Protein AF-A0A2S9GJT9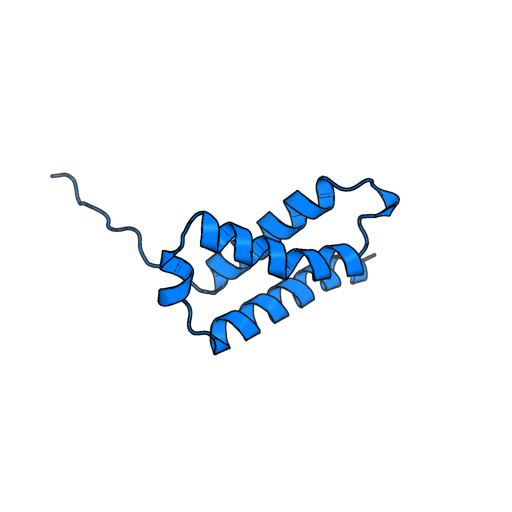-F1 (afdb_monomer_lite)

Radius of gyration: 14.78 Å; chains: 1; bounding box: 30×33×49 Å

pLDDT: mean 88.04, std 14.06, range [46.19, 98.0]

Secondary structure (DSSP, 8-state):
-----PPPPPPHHHHHHHHHHHHHHHHHHS-GGG--HHHHHHTHHHHHHHHHHH-TTHHHHS-HHHHHHHHHHHHHHHHHHGGG-

Structure (mmCIF, N/CA/C/O backbone):
data_AF-A0A2S9GJT9-F1
#
_entry.id   AF-A0A2S9GJT9-F1
#
loop_
_atom_site.group_PDB
_atom_site.id
_atom_site.type_symbol
_atom_site.label_atom_id
_atom_site.label_alt_id
_atom_site.label_comp_id
_atom_site.label_asym_id
_atom_site.label_entity_id
_atom_site.label_seq_id
_atom_site.pdbx_PDB_ins_code
_atom_site.Cartn_x
_atom_site.Cartn_y
_atom_site.Cartn_z
_atom_site.occupancy
_atom_site.B_iso_or_equiv
_atom_site.auth_seq_id
_atom_site.auth_comp_id
_atom_site.auth_asym_id
_atom_site.auth_atom_id
_atom_site.pdbx_PDB_model_num
ATOM 1 N N . ARG A 1 1 ? 6.887 25.977 -30.056 1.00 46.22 1 ARG A N 1
ATOM 2 C CA . ARG A 1 1 ? 7.785 24.813 -29.865 1.00 46.22 1 ARG A CA 1
ATOM 3 C C . ARG A 1 1 ? 7.295 24.076 -28.625 1.00 46.22 1 ARG A C 1
ATOM 5 O O . ARG A 1 1 ? 7.638 24.488 -27.526 1.00 46.22 1 ARG A O 1
ATOM 12 N N . ALA A 1 2 ? 6.389 23.112 -28.792 1.00 51.28 2 ALA A N 1
ATOM 13 C CA . ALA A 1 2 ? 5.931 22.274 -27.689 1.00 51.28 2 ALA A CA 1
ATOM 14 C C . ALA A 1 2 ? 7.022 21.229 -27.441 1.00 51.28 2 ALA A C 1
ATOM 16 O O . ALA A 1 2 ? 7.447 20.559 -28.378 1.00 51.28 2 ALA A O 1
ATOM 17 N N . ILE A 1 3 ? 7.560 21.191 -26.227 1.00 52.59 3 ILE A N 1
ATOM 18 C CA . ILE A 1 3 ? 8.443 20.109 -25.806 1.00 52.59 3 ILE A CA 1
ATOM 19 C C . ILE A 1 3 ? 7.506 18.972 -25.419 1.00 52.59 3 ILE A C 1
ATOM 21 O O . ILE A 1 3 ? 6.787 19.107 -24.429 1.00 52.59 3 ILE A O 1
ATOM 25 N N . ASP A 1 4 ? 7.496 17.901 -26.212 1.00 55.44 4 ASP A N 1
ATOM 26 C CA . ASP A 1 4 ? 7.020 16.592 -25.772 1.00 55.44 4 ASP A CA 1
ATOM 27 C C . ASP A 1 4 ? 7.818 16.223 -24.521 1.00 55.44 4 ASP A C 1
ATOM 29 O O . ASP A 1 4 ? 8.980 15.819 -24.594 1.00 55.44 4 ASP A O 1
ATOM 33 N N . ARG A 1 5 ? 7.229 16.448 -23.346 1.00 54.12 5 ARG A N 1
ATOM 34 C CA . ARG A 1 5 ? 7.731 15.839 -22.121 1.00 54.12 5 ARG A CA 1
ATOM 35 C C . ARG A 1 5 ? 7.181 14.426 -22.121 1.00 54.12 5 ARG A C 1
ATOM 37 O O . ARG A 1 5 ? 6.025 14.220 -21.758 1.00 54.12 5 ARG A O 1
ATOM 44 N N . LEU A 1 6 ? 7.999 13.475 -22.561 1.00 53.22 6 LEU A N 1
ATOM 45 C CA . LEU A 1 6 ? 7.790 12.087 -22.174 1.00 53.22 6 LEU A CA 1
ATOM 46 C C . LEU A 1 6 ? 7.703 12.065 -20.636 1.00 53.22 6 LEU A C 1
ATOM 48 O O . LEU A 1 6 ? 8.532 12.720 -19.994 1.00 53.22 6 LEU A O 1
ATOM 52 N N . PRO A 1 7 ? 6.687 11.421 -20.039 1.00 58.38 7 PRO A N 1
ATOM 53 C CA . PRO A 1 7 ? 6.617 11.307 -18.590 1.00 58.38 7 PRO A CA 1
ATOM 54 C C . PRO A 1 7 ? 7.891 10.616 -18.091 1.00 58.38 7 PRO A C 1
ATOM 56 O O . PRO A 1 7 ? 8.275 9.570 -18.608 1.00 58.38 7 PRO A O 1
ATOM 59 N N . GLU A 1 8 ? 8.575 11.231 -17.125 1.00 58.88 8 GLU A N 1
ATOM 60 C CA . GLU A 1 8 ? 9.695 10.583 -16.442 1.00 58.88 8 GLU A CA 1
ATOM 61 C C . GLU A 1 8 ? 9.183 9.319 -15.731 1.00 58.88 8 GLU A C 1
ATOM 63 O O . GLU A 1 8 ? 8.082 9.352 -15.162 1.00 58.88 8 GLU A O 1
ATOM 68 N N . PRO A 1 9 ? 9.949 8.209 -15.758 1.00 64.88 9 PRO A N 1
ATOM 69 C CA . PRO A 1 9 ? 9.573 6.997 -15.045 1.00 64.88 9 PRO A CA 1
ATOM 70 C C . PRO A 1 9 ? 9.354 7.330 -13.569 1.00 64.88 9 PRO A C 1
ATOM 72 O O . PRO A 1 9 ? 10.128 8.066 -12.949 1.00 64.88 9 PRO A O 1
ATOM 75 N N . SER A 1 10 ? 8.255 6.820 -13.011 1.00 70.75 10 SER A N 1
ATOM 76 C CA . SER A 1 10 ? 7.900 7.097 -11.620 1.00 70.75 10 SER A CA 1
ATOM 77 C C . SER A 1 10 ? 8.982 6.535 -10.706 1.00 70.75 10 SER A C 1
ATOM 79 O O . SER A 1 10 ? 9.310 5.354 -10.777 1.00 70.75 10 SER A O 1
ATOM 81 N N . SER A 1 11 ? 9.530 7.362 -9.816 1.00 85.19 11 SER A N 1
ATOM 82 C CA . SER A 1 11 ? 10.495 6.873 -8.828 1.00 85.19 11 SER A CA 1
ATOM 83 C C . SER A 1 11 ? 9.849 5.833 -7.905 1.00 85.19 11 SER A C 1
ATOM 85 O O . SER A 1 11 ? 8.660 5.919 -7.589 1.00 85.19 11 SER A O 1
ATOM 87 N N . THR A 1 12 ? 10.638 4.897 -7.372 1.00 88.06 12 THR A N 1
ATOM 88 C CA . THR A 1 12 ? 10.172 3.887 -6.402 1.00 88.06 12 THR A CA 1
ATOM 89 C C . THR A 1 12 ? 9.416 4.507 -5.225 1.00 88.06 12 THR A C 1
ATOM 91 O O . THR A 1 12 ? 8.420 3.962 -4.755 1.00 88.06 12 THR A O 1
ATOM 94 N N . ALA A 1 13 ? 9.856 5.680 -4.757 1.00 89.31 13 ALA A N 1
ATOM 95 C CA . ALA A 1 13 ? 9.194 6.406 -3.679 1.00 89.31 13 ALA A CA 1
ATOM 96 C C . ALA A 1 13 ? 7.792 6.901 -4.072 1.00 89.31 13 ALA A C 1
ATOM 98 O O . ALA A 1 13 ? 6.873 6.814 -3.257 1.00 89.31 13 ALA A O 1
ATOM 99 N N . GLN A 1 14 ? 7.617 7.385 -5.307 1.00 92.00 14 GLN A N 1
ATOM 100 C CA . GLN A 1 14 ? 6.306 7.774 -5.835 1.00 92.00 14 GLN A CA 1
ATOM 101 C C . GLN A 1 14 ? 5.394 6.559 -5.985 1.00 92.00 14 GLN A C 1
ATOM 103 O O . GLN A 1 14 ? 4.266 6.602 -5.503 1.00 92.00 14 GLN A O 1
ATOM 108 N N . VAL A 1 15 ? 5.894 5.462 -6.566 1.00 94.44 15 VAL A N 1
ATOM 109 C CA . VAL A 1 15 ? 5.119 4.219 -6.716 1.00 94.44 15 VAL A CA 1
ATOM 110 C C . VAL A 1 15 ? 4.667 3.696 -5.350 1.00 94.44 15 VAL A C 1
ATOM 112 O O . VAL A 1 15 ? 3.494 3.376 -5.172 1.00 94.44 15 VAL A O 1
ATOM 115 N N . ARG A 1 16 ? 5.553 3.700 -4.346 1.00 95.50 16 ARG A N 1
ATOM 116 C CA . ARG A 1 16 ? 5.208 3.326 -2.966 1.00 95.50 16 ARG A CA 1
ATOM 117 C C . ARG A 1 16 ? 4.093 4.204 -2.404 1.00 95.50 16 ARG A C 1
ATOM 119 O O . ARG A 1 16 ? 3.156 3.687 -1.803 1.00 95.50 16 ARG A O 1
ATOM 126 N N . GLY A 1 17 ? 4.196 5.521 -2.594 1.00 95.81 17 GLY A N 1
ATOM 127 C CA . GLY A 1 17 ? 3.168 6.473 -2.177 1.00 95.81 17 GLY A CA 1
ATOM 128 C C . GLY A 1 17 ? 1.817 6.163 -2.817 1.00 95.81 17 GLY A C 1
ATOM 129 O O . GLY A 1 17 ? 0.816 6.079 -2.112 1.00 95.81 17 GLY A O 1
ATOM 130 N N . SER A 1 18 ? 1.793 5.908 -4.126 1.00 96.31 18 SER A N 1
ATOM 131 C CA . SER A 1 18 ? 0.578 5.520 -4.850 1.00 96.31 18 SER A CA 1
ATOM 132 C C . SER A 1 18 ? -0.038 4.222 -4.323 1.00 96.31 18 SER A C 1
ATOM 134 O O . SER A 1 18 ? -1.248 4.182 -4.121 1.00 96.31 18 SER A O 1
ATOM 136 N N . VAL A 1 19 ? 0.771 3.201 -4.017 1.00 97.31 19 VAL A N 1
ATOM 137 C CA . VAL A 1 19 ? 0.277 1.949 -3.414 1.00 97.31 19 VAL A CA 1
ATOM 138 C C . VAL A 1 19 ? -0.358 2.208 -2.047 1.00 97.31 19 VAL A C 1
ATOM 140 O O . VAL A 1 19 ? -1.453 1.718 -1.777 1.00 97.31 19 VAL A O 1
ATOM 143 N N . VAL A 1 20 ? 0.293 3.002 -1.190 1.00 96.88 20 VAL A N 1
ATOM 144 C CA . VAL A 1 20 ? -0.253 3.369 0.128 1.00 96.88 20 VAL A CA 1
ATOM 145 C C . VAL A 1 20 ? -1.575 4.124 -0.021 1.00 96.88 20 VAL A C 1
ATOM 147 O O . VAL A 1 20 ? -2.541 3.793 0.662 1.00 96.88 20 VAL A O 1
ATOM 150 N N . HIS A 1 21 ? -1.653 5.094 -0.936 1.00 97.06 21 HIS A N 1
ATOM 151 C CA . HIS A 1 21 ? -2.888 5.830 -1.207 1.00 97.06 21 HIS A CA 1
ATOM 152 C C . HIS A 1 21 ? -4.018 4.907 -1.676 1.00 97.06 21 HIS A C 1
ATOM 154 O O . HIS A 1 21 ? -5.095 4.928 -1.085 1.00 97.06 21 HIS A O 1
ATOM 160 N N . ALA A 1 22 ? -3.763 4.047 -2.661 1.00 97.38 22 ALA A N 1
ATOM 161 C CA . ALA A 1 22 ? -4.762 3.116 -3.179 1.00 97.38 22 ALA A CA 1
ATOM 162 C C . ALA A 1 22 ? -5.211 2.076 -2.131 1.00 97.38 22 ALA A C 1
ATOM 164 O O . ALA A 1 22 ? -6.369 1.650 -2.132 1.00 97.38 22 ALA A O 1
ATOM 165 N N . ALA A 1 23 ? -4.325 1.666 -1.217 1.00 97.38 23 ALA A N 1
ATOM 166 C CA . ALA A 1 23 ? -4.686 0.808 -0.090 1.00 97.38 23 ALA A CA 1
ATOM 167 C C . ALA A 1 23 ? -5.586 1.545 0.918 1.00 97.38 23 ALA A C 1
ATOM 169 O O . ALA A 1 23 ? -6.585 0.985 1.369 1.00 97.38 23 ALA A O 1
ATOM 170 N N . LEU A 1 24 ? -5.284 2.811 1.232 1.00 96.06 24 LEU A N 1
ATOM 171 C CA . LEU A 1 24 ? -6.113 3.643 2.112 1.00 96.06 24 LEU A CA 1
ATOM 172 C C . LEU A 1 24 ? -7.496 3.918 1.517 1.00 96.06 24 LEU A C 1
ATOM 174 O O . LEU A 1 24 ? -8.487 3.858 2.240 1.00 96.06 24 LEU A O 1
ATOM 178 N N . GLU A 1 25 ? -7.595 4.177 0.213 1.00 97.19 25 GLU A N 1
ATOM 179 C CA . GLU A 1 25 ? -8.890 4.352 -0.455 1.00 97.19 25 GLU A CA 1
ATOM 180 C C . GLU A 1 25 ? -9.779 3.111 -0.297 1.00 97.19 25 GLU A C 1
ATOM 182 O O . GLU A 1 25 ? -10.952 3.227 0.061 1.00 97.19 25 GLU A O 1
ATOM 187 N N . GLN A 1 26 ? -9.213 1.916 -0.491 1.00 96.69 26 GLN A N 1
ATOM 188 C CA . GLN A 1 26 ? -9.934 0.657 -0.282 1.00 96.69 26 GLN A CA 1
ATOM 189 C C . GLN A 1 26 ? -10.297 0.436 1.190 1.00 96.69 26 GLN A C 1
ATOM 191 O O . GLN A 1 26 ? -11.410 0.009 1.488 1.00 96.69 26 GLN A O 1
ATOM 196 N N . LEU A 1 27 ? -9.396 0.771 2.115 1.00 96.25 27 LEU A N 1
ATOM 197 C CA . LEU A 1 27 ? -9.638 0.661 3.551 1.00 96.25 27 LEU A CA 1
ATOM 198 C C . LEU A 1 27 ? -10.817 1.541 3.973 1.00 96.25 27 LEU A C 1
ATOM 200 O O . LEU A 1 27 ? -11.706 1.092 4.692 1.00 96.25 27 LEU A O 1
ATOM 204 N N . TYR A 1 28 ? -10.870 2.785 3.497 1.00 95.88 28 TYR A N 1
ATOM 205 C CA . TYR A 1 28 ? -11.954 3.708 3.834 1.00 95.88 28 TYR A CA 1
ATOM 206 C C . TYR A 1 28 ? -13.287 3.373 3.156 1.00 95.88 28 TYR A C 1
ATOM 208 O O . TYR A 1 28 ? -14.326 3.852 3.617 1.00 95.88 28 TYR A O 1
ATOM 216 N N . ALA A 1 29 ? -13.288 2.508 2.139 1.00 97.19 29 ALA A N 1
ATOM 217 C CA . ALA A 1 29 ? -14.509 1.916 1.599 1.00 97.19 29 ALA A CA 1
ATOM 218 C C . ALA A 1 29 ? -15.103 0.824 2.514 1.00 97.19 29 ALA A C 1
ATOM 220 O O . ALA A 1 29 ? -16.289 0.514 2.392 1.00 97.19 29 ALA A O 1
ATOM 221 N N . LEU A 1 30 ? -14.323 0.266 3.450 1.00 96.62 30 LEU A N 1
ATOM 222 C CA . LEU A 1 30 ? -14.821 -0.688 4.443 1.00 96.62 30 LEU A CA 1
ATOM 223 C C . LEU A 1 30 ? -15.653 0.012 5.535 1.00 96.62 30 LEU A C 1
ATOM 225 O O . LEU A 1 30 ? -15.454 1.209 5.806 1.00 96.62 30 LEU A O 1
ATOM 229 N N . PRO A 1 31 ? -16.554 -0.718 6.221 1.00 97.62 31 PRO A N 1
ATOM 230 C CA . PRO A 1 31 ? -17.170 -0.252 7.459 1.00 97.62 31 PRO A CA 1
ATOM 231 C C . PRO A 1 31 ? -16.113 0.178 8.482 1.00 97.62 31 PRO A C 1
ATOM 233 O O . PRO A 1 31 ? -15.068 -0.450 8.600 1.00 97.62 31 PRO A O 1
ATOM 236 N N . ALA A 1 32 ? -16.398 1.223 9.264 1.00 95.56 32 ALA A N 1
ATOM 237 C CA . ALA A 1 32 ? -15.490 1.726 10.299 1.00 95.56 32 ALA A CA 1
ATOM 238 C C . ALA A 1 32 ? -14.866 0.648 11.221 1.00 95.56 32 ALA A C 1
ATOM 240 O O . ALA A 1 32 ? -13.656 0.732 11.427 1.00 95.56 32 ALA A O 1
ATOM 241 N N . PRO A 1 33 ? -15.605 -0.360 11.742 1.00 95.56 33 PRO A N 1
ATOM 242 C CA . PRO A 1 33 ? -15.008 -1.391 12.600 1.00 95.56 33 PRO A CA 1
ATOM 243 C C . PRO A 1 33 ? -14.001 -2.302 11.884 1.00 95.56 33 PRO A C 1
ATOM 245 O O . PRO A 1 33 ? -13.176 -2.915 12.553 1.00 95.56 33 PRO A O 1
ATOM 248 N N . ASP A 1 34 ? -14.031 -2.364 10.552 1.00 95.69 34 ASP A N 1
ATOM 249 C CA . ASP A 1 34 ? -13.143 -3.216 9.754 1.00 95.69 34 ASP A CA 1
ATOM 250 C C . ASP A 1 34 ? -11.866 -2.476 9.314 1.00 95.69 34 ASP A C 1
ATOM 252 O O . ASP A 1 34 ? -10.979 -3.062 8.693 1.00 95.69 34 ASP A O 1
ATOM 256 N N . ARG A 1 35 ? -11.739 -1.179 9.630 1.00 95.12 35 ARG A N 1
ATOM 257 C CA . ARG A 1 35 ? -10.587 -0.334 9.264 1.00 95.12 35 ARG A CA 1
ATOM 258 C C . ARG A 1 35 ? -9.425 -0.526 10.233 1.00 95.12 35 ARG A C 1
ATOM 260 O O . ARG A 1 35 ? -8.974 0.420 10.879 1.00 95.12 35 ARG A O 1
ATOM 267 N N . VAL A 1 36 ? -8.965 -1.762 10.343 1.00 92.69 36 VAL A N 1
ATOM 268 C CA . VAL A 1 36 ? -7.935 -2.201 11.293 1.00 92.69 36 VAL A CA 1
ATOM 269 C C . VAL A 1 36 ? -6.567 -2.367 10.609 1.00 92.69 36 VAL A C 1
ATOM 271 O O . VAL A 1 36 ? -6.516 -2.503 9.379 1.00 92.69 36 VAL A O 1
ATOM 274 N N . PRO A 1 37 ? -5.451 -2.373 11.366 1.00 91.94 37 PRO A N 1
ATOM 275 C CA . PRO A 1 37 ? -4.103 -2.496 10.803 1.00 91.94 37 PRO A CA 1
ATOM 276 C C . PRO A 1 37 ? -3.930 -3.720 9.897 1.00 91.94 37 PRO A C 1
ATOM 278 O O . PRO A 1 37 ? -3.287 -3.641 8.849 1.00 91.94 37 PRO A O 1
ATOM 281 N N . GLU A 1 38 ? -4.523 -4.849 10.281 1.00 93.44 38 GLU A N 1
ATOM 282 C CA . GLU A 1 38 ? -4.455 -6.107 9.543 1.00 93.44 38 GLU A CA 1
ATOM 283 C C . GLU A 1 38 ? -5.140 -5.980 8.178 1.00 93.44 38 GLU A C 1
ATOM 285 O O . GLU A 1 38 ? -4.595 -6.426 7.166 1.00 93.44 38 GLU A O 1
ATOM 290 N N . ALA A 1 39 ? -6.299 -5.312 8.130 1.00 95.38 39 ALA A N 1
ATOM 291 C CA . ALA A 1 39 ? -7.017 -5.036 6.891 1.00 95.38 39 ALA A CA 1
ATOM 292 C C . ALA A 1 39 ? -6.219 -4.078 5.995 1.00 95.38 39 ALA A C 1
ATOM 294 O O . ALA A 1 39 ? -6.050 -4.345 4.806 1.00 95.38 39 ALA A O 1
ATOM 295 N N . ALA A 1 40 ? -5.652 -3.009 6.561 1.00 95.25 40 ALA A N 1
ATOM 296 C CA . ALA A 1 40 ? -4.814 -2.067 5.819 1.00 95.25 40 ALA A CA 1
ATOM 297 C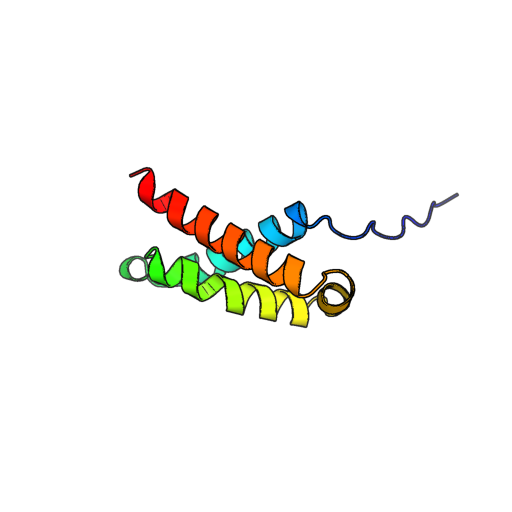 C . ALA A 1 40 ? -3.599 -2.761 5.175 1.00 95.25 40 ALA A C 1
ATOM 299 O O . ALA A 1 40 ? -3.320 -2.562 3.992 1.00 95.25 40 ALA A O 1
ATOM 300 N N . ALA A 1 41 ? -2.903 -3.625 5.922 1.00 95.50 41 ALA A N 1
ATOM 301 C CA . ALA A 1 41 ? -1.760 -4.380 5.412 1.00 95.50 41 ALA A CA 1
ATOM 302 C C . ALA A 1 41 ? -2.157 -5.390 4.319 1.00 95.50 41 ALA A C 1
ATOM 304 O O . ALA A 1 41 ? -1.429 -5.551 3.333 1.00 95.50 41 ALA A O 1
ATOM 305 N N . ALA A 1 42 ? -3.316 -6.041 4.463 1.00 96.56 42 ALA A N 1
ATOM 306 C CA . ALA A 1 42 ? -3.844 -6.976 3.471 1.00 96.56 42 ALA A CA 1
ATOM 307 C C . ALA A 1 42 ? -4.213 -6.291 2.142 1.00 96.56 42 ALA A C 1
ATOM 309 O O . ALA A 1 42 ? -4.112 -6.917 1.088 1.00 96.56 42 ALA A O 1
ATOM 310 N N . LEU A 1 43 ? -4.575 -5.003 2.170 1.00 97.81 43 LEU A N 1
ATOM 311 C CA . LEU A 1 43 ? -4.958 -4.219 0.989 1.00 97.81 43 LEU A CA 1
ATOM 312 C C . LEU A 1 43 ? -3.776 -3.732 0.134 1.00 97.81 43 LEU A C 1
ATOM 314 O O . LEU A 1 43 ? -3.988 -3.302 -0.999 1.00 97.81 43 LEU A O 1
ATOM 318 N N . VAL A 1 44 ? -2.533 -3.856 0.611 1.00 98.00 44 VAL A N 1
ATOM 319 C CA . VAL A 1 44 ? -1.334 -3.426 -0.137 1.00 98.00 44 VAL A CA 1
ATOM 320 C C . VAL A 1 44 ? -1.139 -4.221 -1.432 1.00 98.00 44 VAL A C 1
ATOM 322 O O . VAL A 1 44 ? -0.849 -3.637 -2.473 1.00 98.00 44 VAL A O 1
ATOM 325 N N . ALA A 1 45 ? -1.310 -5.546 -1.394 1.00 97.31 45 ALA A N 1
ATOM 326 C CA . ALA A 1 45 ? -1.172 -6.371 -2.596 1.00 97.31 45 ALA A CA 1
ATOM 327 C C . ALA A 1 45 ? -2.301 -6.107 -3.619 1.00 97.31 45 ALA A C 1
ATOM 329 O O . ALA A 1 45 ? -1.979 -5.817 -4.769 1.00 97.31 45 ALA A O 1
ATOM 330 N N . PRO A 1 46 ? -3.595 -6.087 -3.236 1.00 97.81 46 PRO A N 1
ATOM 331 C CA . PRO A 1 46 ? -4.678 -5.669 -4.131 1.00 97.81 46 PRO A CA 1
ATOM 332 C C . PRO A 1 46 ? -4.496 -4.266 -4.729 1.00 97.81 46 PRO A C 1
ATOM 334 O O . PRO A 1 46 ? -4.812 -4.053 -5.897 1.00 97.81 46 PRO A O 1
ATOM 337 N N . ALA A 1 47 ? -3.971 -3.308 -3.956 1.00 98.00 47 ALA A N 1
ATOM 338 C CA . ALA A 1 47 ? -3.661 -1.966 -4.450 1.00 98.00 47 ALA A CA 1
ATOM 339 C C . ALA A 1 47 ? -2.598 -1.987 -5.561 1.00 98.00 47 ALA A C 1
ATOM 341 O O . ALA A 1 47 ? -2.763 -1.316 -6.579 1.00 98.00 47 ALA A O 1
ATOM 342 N N . TRP A 1 48 ? -1.545 -2.792 -5.400 1.00 97.56 48 TRP A N 1
ATOM 343 C CA . TRP A 1 48 ? -0.535 -2.991 -6.437 1.00 97.56 48 TRP A CA 1
ATOM 344 C C . TRP A 1 48 ? -1.102 -3.653 -7.698 1.00 97.56 48 TRP A C 1
ATOM 346 O O . TRP A 1 48 ? -0.885 -3.151 -8.798 1.00 97.56 48 TRP A O 1
ATOM 356 N N . GLU A 1 49 ? -1.874 -4.732 -7.553 1.00 96.88 49 GLU A N 1
ATOM 357 C CA . GLU A 1 49 ? -2.494 -5.419 -8.696 1.00 96.88 49 GLU A CA 1
ATOM 358 C C . GLU A 1 49 ? -3.421 -4.488 -9.487 1.00 96.88 49 GLU A C 1
ATOM 360 O O . GLU A 1 49 ? -3.426 -4.492 -10.717 1.00 96.88 49 GLU A O 1
ATOM 365 N N . ARG A 1 50 ? -4.166 -3.621 -8.792 1.00 95.88 50 ARG A N 1
ATOM 366 C CA . ARG A 1 50 ? -4.982 -2.596 -9.446 1.00 95.88 50 ARG A CA 1
ATOM 367 C C . ARG A 1 50 ? -4.131 -1.588 -10.215 1.00 95.88 50 ARG A C 1
ATOM 369 O O . ARG A 1 50 ? -4.474 -1.251 -11.344 1.00 95.88 50 ARG A O 1
ATOM 376 N N . MET A 1 51 ? -3.027 -1.125 -9.629 1.00 95.12 51 MET A N 1
ATOM 377 C CA . MET A 1 51 ? -2.104 -0.232 -10.329 1.00 95.12 51 MET A CA 1
ATOM 378 C C . MET A 1 51 ? -1.531 -0.889 -11.586 1.00 95.12 51 MET A C 1
ATOM 380 O O . MET A 1 51 ? -1.456 -0.220 -12.608 1.00 95.12 51 MET A O 1
ATOM 384 N N . LEU A 1 52 ? -1.193 -2.182 -11.549 1.00 95.00 52 LEU A N 1
ATOM 385 C CA . LEU A 1 52 ? -0.753 -2.921 -12.738 1.00 95.00 52 LEU A CA 1
ATOM 386 C C . LEU A 1 52 ? -1.852 -3.051 -13.797 1.00 95.00 52 LEU A C 1
ATOM 388 O O . LEU A 1 52 ? -1.565 -2.974 -14.987 1.00 95.00 52 LEU A O 1
ATOM 392 N N . ALA A 1 53 ? -3.108 -3.227 -13.385 1.00 95.12 53 ALA A N 1
ATOM 393 C CA . ALA A 1 53 ? -4.230 -3.273 -14.318 1.00 95.12 53 ALA A CA 1
ATOM 394 C C . ALA A 1 53 ? -4.454 -1.925 -15.031 1.00 95.12 53 ALA A C 1
ATOM 396 O O . ALA A 1 53 ? -4.847 -1.903 -16.195 1.00 95.12 53 ALA A O 1
ATOM 397 N N . GLU A 1 54 ? -4.207 -0.807 -14.343 1.00 93.38 54 GLU A N 1
ATOM 398 C CA . GLU A 1 54 ? -4.341 0.549 -14.893 1.00 93.38 54 GLU A CA 1
ATOM 399 C C . GLU A 1 54 ? -3.078 1.018 -15.645 1.00 93.38 54 GLU A C 1
ATOM 401 O O . GLU A 1 54 ? -3.179 1.815 -16.578 1.00 93.38 54 GLU A O 1
ATOM 406 N N . ARG A 1 55 ? -1.899 0.535 -15.235 1.00 92.31 55 ARG A N 1
ATOM 407 C CA . ARG A 1 55 ? -0.565 0.903 -15.734 1.00 92.31 55 ARG A CA 1
ATOM 408 C C . ARG A 1 55 ? 0.340 -0.332 -15.827 1.00 92.31 55 ARG A C 1
ATOM 410 O O . ARG A 1 55 ? 1.202 -0.529 -14.961 1.00 92.31 55 ARG A O 1
ATOM 417 N N . PRO A 1 56 ? 0.148 -1.188 -16.842 1.00 91.50 56 PRO A N 1
ATOM 418 C CA . PRO A 1 56 ? 0.911 -2.426 -16.985 1.00 91.50 56 PRO A CA 1
ATOM 419 C C . PRO A 1 56 ? 2.421 -2.197 -17.135 1.00 91.50 56 PRO A C 1
ATOM 421 O O . PRO A 1 56 ? 3.198 -3.057 -16.732 1.00 91.50 56 PRO A O 1
ATOM 424 N N . GLU A 1 57 ? 2.849 -1.03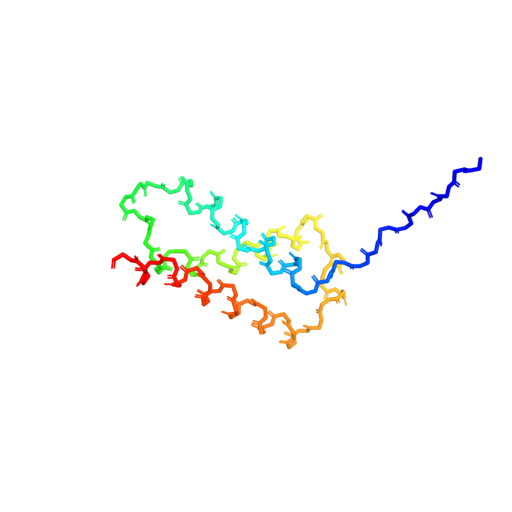0 -17.629 1.00 89.75 57 GLU A N 1
ATOM 425 C CA . GLU A 1 57 ? 4.258 -0.640 -17.759 1.00 89.75 57 GLU A CA 1
ATOM 426 C C . GLU A 1 57 ? 5.030 -0.667 -16.427 1.00 89.75 57 GLU A C 1
ATOM 428 O O . GLU A 1 57 ? 6.232 -0.924 -16.407 1.00 89.75 57 GLU A O 1
ATOM 433 N N . LEU A 1 58 ? 4.340 -0.509 -15.291 1.00 89.81 58 LEU A N 1
ATOM 434 C CA . LEU A 1 58 ? 4.955 -0.592 -13.963 1.00 89.81 58 LEU A CA 1
ATOM 435 C C 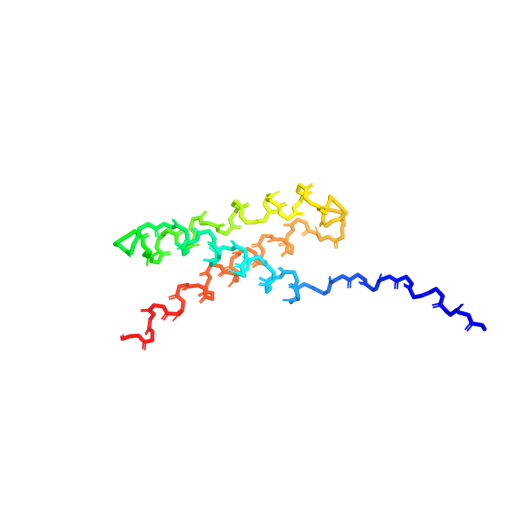. LEU A 1 58 ? 5.527 -1.981 -13.648 1.00 89.81 58 LEU A C 1
ATOM 437 O O . LEU A 1 58 ? 6.387 -2.093 -12.772 1.00 89.81 58 LEU A O 1
ATOM 441 N N . ALA A 1 59 ? 5.047 -3.036 -14.315 1.00 88.12 59 ALA A N 1
ATOM 442 C CA . ALA A 1 59 ? 5.587 -4.383 -14.148 1.00 88.12 59 ALA A CA 1
ATOM 443 C C . ALA A 1 59 ? 6.996 -4.520 -14.741 1.00 88.12 59 ALA A C 1
ATOM 445 O O . ALA A 1 59 ? 7.789 -5.299 -14.214 1.00 88.12 59 ALA A O 1
ATOM 446 N N . ASP A 1 60 ? 7.292 -3.759 -15.796 1.00 88.44 60 ASP A N 1
ATOM 447 C CA . ASP A 1 60 ? 8.594 -3.749 -16.464 1.00 88.44 60 ASP A CA 1
ATOM 448 C C . ASP A 1 60 ? 9.529 -2.691 -15.852 1.00 88.44 60 ASP A C 1
ATOM 450 O O . ASP A 1 60 ? 10.731 -2.925 -15.721 1.00 88.44 60 ASP A O 1
ATOM 454 N N . ASP A 1 61 ? 8.979 -1.549 -15.425 1.00 88.25 61 ASP A N 1
ATOM 455 C CA . ASP A 1 61 ? 9.748 -0.441 -14.841 1.00 88.25 61 ASP A CA 1
ATOM 456 C C . ASP A 1 61 ? 10.276 -0.740 -13.426 1.00 88.25 61 ASP A C 1
ATOM 458 O O . ASP A 1 61 ? 11.249 -0.124 -12.978 1.00 88.25 61 ASP A O 1
ATOM 462 N N . ILE A 1 62 ? 9.640 -1.664 -12.694 1.00 88.69 62 ILE A N 1
ATOM 463 C CA . ILE A 1 62 ? 9.991 -1.987 -11.308 1.00 88.69 62 ILE A CA 1
ATOM 464 C C . ILE A 1 62 ? 10.492 -3.426 -11.206 1.00 88.69 62 ILE A C 1
ATOM 466 O O . ILE A 1 62 ? 9.725 -4.383 -11.308 1.00 88.69 62 ILE A O 1
ATOM 470 N N . ASP A 1 63 ? 11.782 -3.569 -10.894 1.00 90.69 63 ASP A N 1
ATOM 471 C CA . ASP A 1 63 ? 12.402 -4.871 -10.645 1.00 90.69 63 ASP A CA 1
ATOM 472 C C . ASP A 1 63 ? 11.625 -5.680 -9.577 1.00 90.69 63 ASP A C 1
ATOM 474 O O . ASP A 1 63 ? 11.221 -5.119 -8.551 1.00 90.69 63 ASP A O 1
ATOM 478 N N . PRO A 1 64 ? 11.427 -7.000 -9.753 1.00 91.19 64 PRO A N 1
ATOM 479 C CA . PRO A 1 64 ? 10.666 -7.818 -8.812 1.00 91.19 64 PRO A CA 1
ATOM 480 C C . PRO A 1 64 ? 11.162 -7.785 -7.358 1.00 91.19 64 PRO A C 1
ATOM 482 O O . PRO A 1 64 ? 10.335 -7.871 -6.445 1.00 91.19 64 PRO A O 1
ATOM 485 N N . ALA A 1 65 ? 12.473 -7.663 -7.120 1.00 92.38 65 ALA A N 1
ATOM 486 C CA . ALA A 1 65 ? 13.033 -7.553 -5.773 1.00 92.38 65 ALA A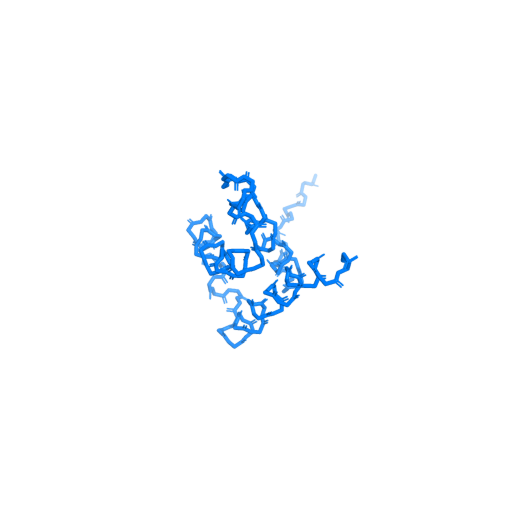 CA 1
ATOM 487 C C . ALA A 1 65 ? 12.725 -6.179 -5.165 1.00 92.38 65 ALA A C 1
ATOM 489 O O . ALA A 1 65 ? 12.282 -6.089 -4.018 1.00 92.38 65 ALA A O 1
ATOM 490 N N . LEU A 1 66 ? 12.862 -5.120 -5.966 1.00 91.25 66 LEU A N 1
ATOM 491 C CA . LEU A 1 66 ? 12.502 -3.760 -5.570 1.00 91.25 66 LEU A CA 1
ATOM 492 C C . LEU A 1 66 ? 11.000 -3.626 -5.292 1.00 91.25 66 LEU A C 1
ATOM 494 O O . LEU A 1 66 ? 10.598 -2.968 -4.334 1.00 91.25 66 LEU A O 1
ATOM 498 N N . ARG A 1 67 ? 10.163 -4.296 -6.089 1.00 94.56 67 ARG A N 1
ATOM 499 C CA . ARG A 1 67 ? 8.720 -4.404 -5.860 1.00 94.56 67 ARG A CA 1
ATOM 500 C C . ARG A 1 67 ? 8.427 -5.046 -4.509 1.00 94.56 67 ARG A C 1
ATOM 502 O O . ARG A 1 67 ? 7.615 -4.518 -3.758 1.00 94.56 67 ARG A O 1
ATOM 509 N N . ALA A 1 68 ? 9.072 -6.168 -4.186 1.00 94.75 68 ALA A N 1
ATOM 510 C CA . ALA A 1 68 ? 8.867 -6.833 -2.900 1.00 94.75 68 ALA A CA 1
ATOM 511 C C . ALA A 1 68 ? 9.226 -5.909 -1.722 1.00 94.75 68 ALA A C 1
ATOM 513 O O . ALA A 1 68 ? 8.440 -5.781 -0.783 1.00 94.75 68 ALA A O 1
ATOM 514 N N . GLU A 1 69 ? 10.358 -5.203 -1.810 1.00 95.62 69 GLU A N 1
ATOM 515 C CA . GLU A 1 69 ? 10.773 -4.219 -0.804 1.00 95.62 69 GLU A CA 1
ATOM 516 C C . GLU A 1 69 ? 9.766 -3.064 -0.680 1.00 95.62 69 GLU A C 1
ATOM 518 O O . GLU A 1 69 ? 9.368 -2.693 0.424 1.00 95.62 69 GLU A O 1
ATOM 523 N N . LEU A 1 70 ? 9.304 -2.524 -1.808 1.00 95.38 70 LEU A N 1
ATOM 524 C CA . LEU A 1 70 ? 8.311 -1.454 -1.854 1.00 95.38 70 LEU A CA 1
ATOM 525 C C . LEU A 1 70 ? 7.008 -1.854 -1.156 1.00 95.38 70 LEU A C 1
ATOM 527 O O . LEU A 1 70 ? 6.476 -1.071 -0.365 1.00 95.38 70 LEU A O 1
ATOM 531 N N . LEU A 1 71 ? 6.496 -3.059 -1.425 1.00 97.12 71 LEU A N 1
ATOM 532 C CA . LEU A 1 71 ? 5.260 -3.547 -0.810 1.00 97.12 71 LEU A CA 1
ATOM 533 C C . LEU A 1 71 ? 5.440 -3.806 0.691 1.00 97.12 71 LEU A C 1
ATOM 535 O O . LEU A 1 71 ? 4.514 -3.573 1.466 1.00 97.12 71 LEU A O 1
ATOM 539 N N . GLU A 1 72 ? 6.609 -4.263 1.140 1.00 96.94 72 GLU A N 1
ATOM 540 C CA . GLU A 1 72 ? 6.917 -4.369 2.574 1.00 96.94 72 GLU A CA 1
ATOM 541 C C . GLU A 1 72 ? 6.970 -2.995 3.247 1.00 96.94 72 GLU A C 1
ATOM 543 O O . GLU A 1 72 ? 6.336 -2.781 4.281 1.00 96.94 72 GLU A O 1
ATOM 548 N N . GLN A 1 73 ? 7.636 -2.019 2.629 1.00 96.06 73 GLN A N 1
ATOM 549 C CA . GLN A 1 73 ? 7.683 -0.651 3.145 1.00 96.06 73 GLN A CA 1
ATOM 550 C C . GLN A 1 73 ? 6.290 -0.011 3.209 1.00 96.06 73 GLN A C 1
ATOM 552 O O . GLN A 1 73 ? 5.983 0.683 4.177 1.00 96.06 73 GLN A O 1
ATOM 557 N N . ALA A 1 74 ? 5.425 -0.256 2.220 1.00 96.44 74 ALA A N 1
ATOM 558 C CA . ALA A 1 74 ? 4.041 0.212 2.241 1.00 96.44 74 ALA A CA 1
ATOM 559 C C . ALA A 1 74 ? 3.253 -0.371 3.429 1.00 96.44 74 ALA A C 1
ATOM 561 O O . ALA A 1 74 ? 2.583 0.378 4.143 1.00 96.44 74 ALA A O 1
ATOM 562 N N . ARG A 1 75 ? 3.385 -1.680 3.702 1.00 96.12 75 ARG A N 1
ATOM 563 C CA . ARG A 1 75 ? 2.778 -2.315 4.889 1.00 96.12 75 ARG A CA 1
ATOM 564 C C . ARG A 1 75 ? 3.314 -1.715 6.186 1.00 96.12 75 ARG A C 1
ATOM 566 O O . ARG A 1 75 ? 2.533 -1.404 7.083 1.00 96.12 75 ARG A O 1
ATOM 573 N N . ALA A 1 76 ? 4.628 -1.507 6.273 1.00 93.44 76 ALA A N 1
ATOM 574 C CA . ALA A 1 76 ? 5.260 -0.906 7.442 1.00 93.44 76 ALA A CA 1
ATOM 575 C C . ALA A 1 76 ? 4.717 0.507 7.713 1.00 93.44 76 ALA A C 1
ATOM 577 O O . ALA A 1 76 ? 4.343 0.802 8.849 1.00 93.44 76 ALA A O 1
ATOM 578 N N . LEU A 1 77 ? 4.595 1.345 6.677 1.00 92.38 77 LEU A N 1
ATOM 579 C CA . LEU A 1 77 ? 4.019 2.689 6.782 1.00 92.38 77 LEU A CA 1
ATOM 580 C C . LEU A 1 77 ? 2.573 2.654 7.290 1.00 92.38 77 LEU A C 1
ATOM 582 O O . LEU A 1 77 ? 2.253 3.361 8.242 1.00 92.38 77 LEU A O 1
ATOM 586 N N . LEU A 1 78 ? 1.726 1.797 6.714 1.00 91.06 78 LEU A N 1
ATOM 587 C CA . LEU A 1 78 ? 0.331 1.642 7.143 1.00 91.06 78 LEU A CA 1
ATOM 588 C C . LEU A 1 78 ? 0.223 1.166 8.596 1.00 91.06 78 LEU A C 1
ATOM 590 O O . LEU A 1 78 ? -0.558 1.719 9.361 1.00 91.06 78 LEU A O 1
ATOM 594 N N . SER A 1 79 ? 1.050 0.204 9.013 1.00 85.00 79 SER A N 1
ATOM 595 C CA . SER A 1 79 ? 1.078 -0.260 10.408 1.00 85.00 79 SER A CA 1
ATOM 596 C C . SER A 1 79 ? 1.591 0.801 11.391 1.00 85.00 79 SER A C 1
ATOM 598 O O . SER A 1 79 ? 1.209 0.803 12.559 1.00 85.00 79 SER A O 1
ATOM 600 N N . GLY A 1 80 ? 2.454 1.714 10.929 1.00 83.38 80 GLY A N 1
ATOM 601 C CA . GLY A 1 80 ? 2.975 2.822 11.725 1.00 83.38 80 GLY A CA 1
ATOM 602 C C . GLY A 1 80 ? 1.898 3.833 12.116 1.00 83.38 80 GLY A C 1
ATOM 603 O O . GLY A 1 80 ? 1.946 4.342 13.233 1.00 83.38 80 GLY A O 1
ATOM 604 N N . TYR A 1 81 ? 0.900 4.067 11.252 1.00 78.75 81 TYR A N 1
ATOM 605 C CA . TYR A 1 81 ? -0.219 4.974 11.544 1.00 78.75 81 TYR A CA 1
ATOM 606 C C . TYR A 1 81 ? -1.007 4.564 12.792 1.00 78.75 81 TYR A C 1
ATOM 608 O O . TYR A 1 81 ? -1.390 5.427 13.571 1.00 78.75 81 TYR A O 1
ATOM 616 N N . TYR A 1 82 ? -1.180 3.263 13.019 1.00 73.38 82 TYR A N 1
ATOM 617 C CA . TYR A 1 82 ? -1.910 2.733 14.175 1.00 73.38 82 TYR A CA 1
ATOM 618 C C . TYR A 1 82 ? -1.072 2.635 15.454 1.00 73.38 82 TYR A C 1
ATOM 620 O O . TYR A 1 82 ? -1.601 2.362 16.523 1.00 73.38 82 TYR A O 1
ATOM 628 N N . ARG A 1 83 ? 0.251 2.815 15.367 1.00 70.50 83 ARG A N 1
ATOM 629 C CA . ARG A 1 83 ? 1.146 2.773 16.536 1.00 70.50 83 ARG A CA 1
ATOM 630 C C . ARG A 1 83 ? 1.323 4.144 17.197 1.00 70.50 83 ARG A C 1
ATOM 632 O O . ARG A 1 83 ? 1.997 4.241 18.217 1.00 70.50 83 ARG A O 1
ATOM 639 N N . LEU A 1 84 ? 0.790 5.188 16.564 1.00 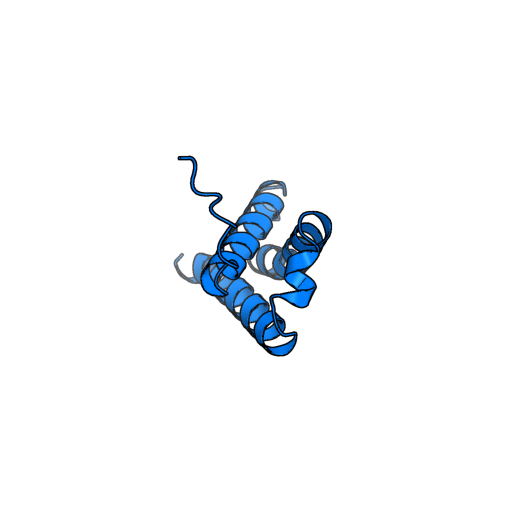61.66 84 LEU A N 1
ATOM 640 C CA . LEU A 1 84 ? 0.837 6.581 17.007 1.00 61.66 84 LEU A CA 1
ATOM 641 C C . LEU A 1 84 ? -0.390 6.984 17.849 1.00 61.66 84 LEU A C 1
ATOM 643 O O . LEU A 1 84 ? -0.500 8.157 18.201 1.00 61.66 84 LEU A O 1
ATOM 647 N N . GLU A 1 85 ? -1.270 6.029 18.171 1.00 46.19 85 GLU A N 1
ATOM 648 C CA . GLU A 1 85 ? -2.436 6.193 19.056 1.00 46.19 85 GLU A CA 1
ATOM 649 C C . GLU A 1 85 ? -2.138 5.800 20.511 1.00 46.19 85 GLU A C 1
ATOM 651 O O . GLU A 1 85 ? -1.426 4.791 20.731 1.00 46.19 85 GLU A O 1
#

Foldseek 3Di:
DDPPPDDDPQDLVRVLVQLLVQLVVVLVVDDPVSSDLVSSLVSSVVSVVVCCVVPVVCVVSADPVSVVVSSVVSSVVSNVVVVVD

Sequence (85 aa):
RAIDRLPEPSSTAQVRGSVVHAALEQLYALPAPDRVPEAAAALVAPAWERMLAERPELADDIDPALRAELLEQARALLSGYYRLE